Protein AF-A0A9Q3JAH2-F1 (afdb_monomer_lite)

Sequence (118 aa):
WDEEEEPEEIETVLKVVPPAYHQYLDVFSKVKAEKIPPHCACDHHIKLEGLLPPVGVIYSLSNQDSETLTNRYPVPPMNQLLAVFNDATIFSKIDLCGAYNLLIIKARDEHLTSFRTK

Organism: NCBI:txid1389203

Radius of gyration: 20.69 Å; chains: 1; bounding box: 50×33×53 Å

Secondary structure (DSSP, 8-state):
---PPPHHHHHHHHHHS-GGGGGGGGGG-HHHHTSPPPP-TT-B--PBPSSPPP-----SS---PPPB------PPPHHHHHHHTTT-S-------TTGGGGSPBPTTTGGGG-----

Foldseek 3Di:
DPPDDDVVVLVVLVVVDDPVCPVPSVQVDPVNLPDADDDDPQADEWAFDDDDDPPDDPDPDDDDDGDTPDDCDDPDDPVVVVVVCVPPPDDDDDDRPPVVSNRHHPPVCVVVVDDDDD

Structure (mmCIF, N/CA/C/O backbone):
data_AF-A0A9Q3JAH2-F1
#
_entry.id   AF-A0A9Q3JAH2-F1
#
loop_
_atom_site.group_PDB
_atom_site.id
_atom_site.type_symbol
_atom_site.label_atom_id
_atom_site.label_alt_id
_atom_site.label_comp_id
_atom_site.label_asym_id
_atom_site.label_entity_id
_atom_site.label_seq_id
_atom_site.pdbx_PDB_ins_code
_atom_site.Cartn_x
_atom_site.Cartn_y
_atom_site.Cartn_z
_atom_site.occupancy
_atom_site.B_iso_or_equiv
_atom_site.auth_seq_id
_atom_site.auth_comp_id
_atom_site.auth_asym_id
_atom_site.auth_atom_id
_atom_site.pdbx_PDB_model_num
ATOM 1 N N . TRP A 1 1 ? 23.310 -11.383 5.950 1.00 39.47 1 TRP A N 1
ATOM 2 C CA . TRP A 1 1 ? 23.177 -10.394 7.023 1.00 39.47 1 TRP A CA 1
ATOM 3 C C . TRP A 1 1 ? 21.691 -10.252 7.226 1.00 39.47 1 TRP A C 1
ATOM 5 O O . TRP A 1 1 ? 21.040 -9.623 6.403 1.00 39.47 1 TRP A O 1
ATOM 15 N N . ASP A 1 2 ? 21.149 -11.001 8.180 1.00 49.31 2 ASP A N 1
ATOM 16 C CA . ASP A 1 2 ? 19.761 -10.828 8.586 1.00 49.31 2 ASP A CA 1
ATOM 17 C C . ASP A 1 2 ? 19.693 -9.463 9.267 1.00 49.31 2 ASP A C 1
ATOM 19 O O . ASP A 1 2 ? 20.374 -9.230 10.262 1.00 49.31 2 ASP A O 1
ATOM 23 N N . GLU A 1 3 ? 18.992 -8.516 8.650 1.00 61.72 3 GLU A N 1
ATOM 24 C CA . GLU A 1 3 ? 18.674 -7.239 9.286 1.00 61.72 3 GLU A CA 1
ATOM 25 C C . GLU A 1 3 ? 17.691 -7.543 10.419 1.00 61.72 3 GLU A C 1
ATOM 27 O O . GLU A 1 3 ? 16.480 -7.628 10.198 1.00 61.72 3 GLU A O 1
ATOM 32 N N . GLU A 1 4 ? 18.236 -7.832 11.598 1.00 68.25 4 GLU A N 1
ATOM 33 C CA . GLU A 1 4 ? 17.474 -7.950 12.834 1.00 68.25 4 GLU A CA 1
ATOM 34 C C . GLU A 1 4 ? 16.917 -6.569 13.193 1.00 68.25 4 GLU A C 1
ATOM 36 O O . GLU A 1 4 ? 17.616 -5.559 13.120 1.00 68.25 4 GLU A O 1
ATOM 41 N N . GLU A 1 5 ? 15.629 -6.523 13.524 1.00 66.56 5 GLU A N 1
ATOM 42 C CA . GLU A 1 5 ? 14.991 -5.303 14.012 1.00 66.56 5 GLU A CA 1
ATOM 43 C C . GLU A 1 5 ? 15.608 -4.913 15.354 1.00 66.56 5 GLU A C 1
ATOM 45 O O . GLU A 1 5 ? 15.723 -5.743 16.260 1.00 66.56 5 GLU A O 1
ATOM 50 N N . GLU A 1 6 ? 15.984 -3.641 15.485 1.00 75.50 6 GLU A N 1
ATOM 51 C CA . GLU A 1 6 ? 16.507 -3.111 16.738 1.00 75.50 6 GLU A CA 1
ATOM 52 C C . GLU A 1 6 ? 15.455 -3.307 17.849 1.00 75.50 6 GLU A C 1
ATOM 54 O O . GLU A 1 6 ? 14.276 -2.984 17.656 1.00 75.50 6 GLU A O 1
ATOM 59 N N . PRO A 1 7 ? 15.837 -3.818 19.032 1.00 68.75 7 PRO A N 1
ATOM 60 C CA . PRO A 1 7 ? 14.888 -4.169 20.089 1.00 68.75 7 PRO A CA 1
ATOM 61 C C . PRO A 1 7 ? 14.058 -2.971 20.579 1.00 68.75 7 PRO A C 1
ATOM 63 O O . PRO A 1 7 ? 12.912 -3.145 20.998 1.00 68.75 7 PRO A O 1
ATOM 66 N N . GLU A 1 8 ? 14.599 -1.754 20.471 1.00 72.00 8 GLU A N 1
ATOM 67 C CA . GLU A 1 8 ? 13.884 -0.509 20.769 1.00 72.00 8 GLU A CA 1
ATOM 68 C C . GLU A 1 8 ? 12.708 -0.272 19.803 1.00 72.00 8 GLU A C 1
ATOM 70 O O . GLU A 1 8 ? 11.645 0.190 20.216 1.00 72.00 8 GLU A O 1
ATOM 75 N N . GLU A 1 9 ? 12.848 -0.638 18.526 1.00 76.94 9 GLU A N 1
ATOM 76 C CA . GLU A 1 9 ? 11.794 -0.473 17.521 1.00 76.94 9 GLU A CA 1
ATOM 77 C C . GLU A 1 9 ? 10.646 -1.462 17.775 1.00 76.94 9 GLU A C 1
ATOM 79 O O . GLU A 1 9 ? 9.479 -1.066 17.794 1.00 76.94 9 GLU A O 1
ATOM 84 N N . ILE A 1 10 ? 10.958 -2.716 18.118 1.00 77.69 10 ILE A N 1
ATOM 85 C CA . ILE A 1 10 ? 9.960 -3.746 18.458 1.00 77.69 10 ILE A CA 1
ATOM 86 C C . ILE A 1 10 ? 9.118 -3.321 19.672 1.00 77.69 10 ILE A C 1
ATOM 88 O O . ILE A 1 10 ? 7.892 -3.473 19.669 1.00 77.69 10 ILE A O 1
ATOM 92 N N . GLU A 1 11 ? 9.748 -2.746 20.701 1.00 81.56 11 GLU A N 1
ATOM 93 C CA . GLU A 1 11 ? 9.042 -2.245 21.884 1.00 81.56 11 GLU A CA 1
ATOM 94 C C . GLU A 1 11 ? 8.103 -1.079 21.536 1.00 81.56 11 GLU A C 1
ATOM 96 O O . GLU A 1 11 ? 6.958 -1.032 22.006 1.00 81.56 11 GLU A O 1
ATOM 101 N N . THR A 1 12 ? 8.536 -0.162 20.661 1.00 85.06 12 THR A N 1
ATOM 102 C CA . THR A 1 12 ? 7.667 0.929 20.198 1.00 85.06 12 THR A CA 1
ATOM 103 C C . THR A 1 12 ? 6.457 0.406 19.425 1.00 85.06 12 THR A C 1
ATOM 105 O O . THR A 1 12 ? 5.334 0.849 19.683 1.00 85.06 12 THR A O 1
ATOM 108 N N . VAL A 1 13 ? 6.647 -0.579 18.540 1.00 84.88 13 VAL A N 1
ATOM 109 C CA . VAL A 1 13 ? 5.567 -1.173 17.740 1.00 84.88 13 VAL A CA 1
ATOM 110 C C . VAL A 1 13 ? 4.569 -1.908 18.637 1.00 84.88 13 VAL A C 1
ATOM 112 O O . VAL A 1 13 ? 3.366 -1.681 18.513 1.00 84.88 13 VAL A O 1
ATOM 115 N N . LEU A 1 14 ? 5.033 -2.708 19.603 1.00 86.62 14 LEU A N 1
ATOM 116 C CA . LEU A 1 14 ? 4.168 -3.424 20.555 1.00 86.62 14 LEU A CA 1
ATOM 117 C C . LEU A 1 14 ? 3.280 -2.493 21.388 1.00 86.62 14 LEU A C 1
ATOM 119 O O . LEU A 1 14 ? 2.153 -2.855 21.735 1.00 86.62 14 LEU A O 1
ATOM 123 N N . LYS A 1 15 ? 3.780 -1.296 21.708 1.00 89.25 15 LYS A N 1
ATOM 124 C CA . LYS A 1 15 ? 3.045 -0.286 22.474 1.00 89.25 15 LYS A CA 1
ATOM 125 C C . LYS A 1 15 ? 1.990 0.443 21.638 1.00 89.25 15 LYS A C 1
ATOM 127 O O . LYS A 1 15 ? 0.952 0.824 22.176 1.00 89.25 15 LYS A O 1
ATOM 132 N N . VAL A 1 16 ? 2.262 0.671 20.351 1.00 89.31 16 VAL A N 1
ATOM 133 C CA . VAL A 1 16 ? 1.358 1.388 19.434 1.00 89.31 16 VAL A CA 1
ATOM 134 C C . VAL A 1 16 ? 0.281 0.460 18.871 1.00 89.31 16 VAL A C 1
ATOM 136 O O . VAL A 1 16 ? -0.873 0.867 18.732 1.00 89.31 16 VAL A O 1
ATOM 139 N N . VAL A 1 17 ? 0.645 -0.782 18.551 1.00 89.12 17 VAL A N 1
ATOM 140 C CA . VAL A 1 17 ? -0.245 -1.752 17.910 1.00 89.12 17 VAL A CA 1
ATOM 141 C C . VAL A 1 17 ? -1.157 -2.404 18.958 1.00 89.12 17 VAL A C 1
ATOM 143 O O . VAL A 1 17 ? -0.664 -2.985 19.927 1.00 89.12 17 VAL A O 1
ATOM 146 N N . PRO A 1 18 ? -2.494 -2.360 18.783 1.00 91.19 18 PRO A N 1
ATOM 147 C CA . PRO A 1 18 ? -3.419 -3.016 19.702 1.00 91.19 18 PRO A CA 1
ATOM 148 C C . PRO A 1 18 ? -3.167 -4.531 19.826 1.00 91.19 18 PRO A C 1
ATOM 150 O O . PRO A 1 18 ? -2.850 -5.165 18.817 1.00 91.19 18 PRO A O 1
ATOM 153 N N . PRO A 1 19 ? -3.420 -5.151 21.001 1.00 90.50 19 PRO A N 1
ATOM 154 C CA . PRO A 1 19 ? -3.139 -6.574 21.237 1.00 90.50 19 PRO A CA 1
ATOM 155 C C . PRO A 1 19 ? -3.778 -7.536 20.230 1.00 90.50 19 PRO A C 1
ATOM 157 O O . PRO A 1 19 ? -3.207 -8.571 19.902 1.00 90.50 19 PRO A O 1
ATOM 160 N N . ALA A 1 20 ? -4.944 -7.178 19.684 1.00 90.25 20 ALA A N 1
ATOM 161 C CA . ALA A 1 20 ? -5.630 -7.968 18.661 1.00 90.25 20 ALA A CA 1
ATOM 162 C C . ALA A 1 20 ? -4.821 -8.130 17.356 1.00 90.25 20 ALA A C 1
ATOM 164 O O . ALA A 1 20 ? -5.059 -9.073 16.605 1.00 90.25 20 ALA A O 1
ATOM 165 N N . TYR A 1 21 ? -3.862 -7.238 17.088 1.00 88.81 21 TYR A N 1
ATOM 166 C CA . TYR A 1 21 ? -3.019 -7.253 15.891 1.00 88.81 21 TYR A CA 1
ATOM 167 C C . TYR A 1 21 ? -1.588 -7.729 16.168 1.00 88.81 21 TYR A C 1
ATOM 169 O O . TYR A 1 21 ? -0.770 -7.735 15.253 1.00 88.81 21 TYR A O 1
ATOM 177 N N . HIS A 1 22 ? -1.270 -8.177 17.391 1.00 89.56 22 HIS A N 1
ATOM 178 C CA . HIS A 1 22 ? 0.080 -8.648 17.740 1.00 89.56 22 HIS A CA 1
ATOM 179 C C . HIS A 1 22 ? 0.518 -9.895 16.956 1.00 89.56 22 HIS A C 1
ATOM 181 O O . HIS A 1 22 ? 1.708 -10.157 16.827 1.00 89.56 22 HIS A O 1
ATOM 187 N N . GLN A 1 23 ? -0.420 -10.637 16.363 1.00 91.81 23 GLN A N 1
ATOM 188 C CA . GLN A 1 23 ? -0.093 -11.727 15.434 1.00 91.81 23 GLN A CA 1
ATOM 189 C C . GLN A 1 23 ? 0.496 -11.246 14.094 1.00 91.81 23 GLN A C 1
ATOM 191 O O . GLN A 1 23 ? 1.076 -12.050 13.376 1.00 91.81 23 GLN A O 1
ATOM 196 N N . TYR A 1 24 ? 0.343 -9.958 13.764 1.00 88.62 24 TYR A N 1
ATOM 197 C CA . TYR A 1 24 ? 0.788 -9.338 12.512 1.00 88.62 24 TYR A CA 1
ATOM 198 C C . TYR A 1 24 ? 1.893 -8.300 12.741 1.00 88.62 24 TYR A C 1
ATOM 200 O O . TYR A 1 24 ? 2.021 -7.357 11.971 1.00 88.62 24 TYR A O 1
ATOM 208 N N . LEU A 1 25 ? 2.673 -8.393 13.823 1.00 86.94 25 LEU A N 1
ATOM 209 C CA . LEU A 1 25 ? 3.727 -7.400 14.102 1.00 86.94 25 LEU A CA 1
ATOM 210 C C . LEU A 1 25 ? 4.747 -7.289 12.965 1.00 86.94 25 LEU A C 1
ATOM 212 O O . LEU A 1 25 ? 5.305 -6.221 12.735 1.00 86.94 25 LEU A O 1
ATOM 216 N N . ASP A 1 26 ? 4.932 -8.372 12.214 1.00 86.50 26 ASP A N 1
ATOM 217 C CA . ASP A 1 26 ? 5.775 -8.412 11.031 1.00 86.50 26 ASP A CA 1
ATOM 218 C C . ASP A 1 26 ? 5.349 -7.418 9.942 1.00 86.50 26 ASP A C 1
ATOM 220 O O . ASP A 1 26 ? 6.224 -6.887 9.263 1.00 86.50 26 ASP A O 1
ATOM 224 N N . VAL A 1 27 ? 4.052 -7.116 9.798 1.00 86.25 27 VAL A N 1
ATOM 225 C CA . VAL A 1 27 ? 3.565 -6.157 8.787 1.00 86.25 27 VAL A CA 1
ATOM 226 C C . VAL A 1 27 ? 3.796 -4.699 9.187 1.00 86.25 27 VAL A C 1
ATOM 228 O O . VAL A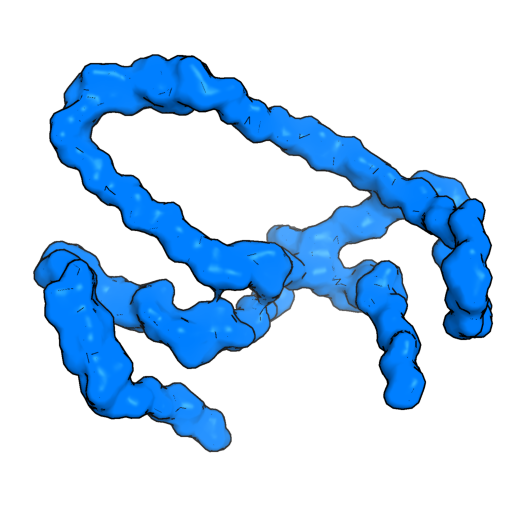 1 27 ? 3.745 -3.817 8.334 1.00 86.25 27 VAL A O 1
ATOM 231 N N . PHE A 1 28 ? 4.050 -4.435 10.472 1.00 85.38 28 PHE A N 1
ATOM 232 C CA . PHE A 1 28 ? 4.344 -3.097 10.998 1.00 85.38 28 PHE A CA 1
ATOM 233 C C . PHE A 1 28 ? 5.847 -2.810 11.097 1.00 85.38 28 PHE A C 1
ATOM 235 O O . PHE A 1 28 ? 6.238 -1.701 11.455 1.00 85.38 28 PHE A O 1
ATOM 242 N N . SER A 1 29 ? 6.685 -3.791 10.761 1.00 84.19 29 SER A N 1
ATOM 243 C CA . SER A 1 29 ? 8.133 -3.636 10.706 1.00 84.19 29 SER A CA 1
ATOM 244 C C . SER A 1 29 ? 8.548 -2.717 9.565 1.00 84.19 29 SER A C 1
ATOM 246 O O . SER A 1 29 ? 8.263 -2.977 8.392 1.00 84.19 29 SER A O 1
ATOM 248 N N . LYS A 1 30 ? 9.294 -1.667 9.904 1.00 82.19 30 LYS A N 1
ATOM 249 C CA . LYS A 1 30 ? 9.855 -0.744 8.921 1.00 82.19 30 LYS A CA 1
ATOM 250 C C . LYS A 1 30 ? 10.884 -1.431 8.023 1.00 82.19 30 LYS A C 1
ATOM 252 O O . LYS A 1 30 ? 10.820 -1.297 6.804 1.00 82.19 30 LYS A O 1
ATOM 257 N N . VAL A 1 31 ? 11.777 -2.221 8.621 1.00 83.25 31 VAL A N 1
ATOM 258 C CA . VAL A 1 31 ? 12.831 -2.961 7.910 1.00 83.25 31 VAL A CA 1
ATOM 259 C C . VAL A 1 31 ? 12.227 -3.923 6.887 1.00 83.25 31 VAL A C 1
ATOM 261 O O . VAL A 1 31 ? 12.705 -4.022 5.760 1.00 83.25 31 VAL A O 1
ATOM 264 N N . LYS A 1 32 ? 11.148 -4.631 7.245 1.00 81.94 32 LYS A N 1
ATOM 265 C CA . LYS A 1 32 ? 10.467 -5.529 6.302 1.00 81.94 32 LYS A CA 1
ATOM 266 C C . LYS A 1 32 ? 9.699 -4.767 5.226 1.00 81.94 32 LYS A C 1
ATOM 268 O O . LYS A 1 32 ? 9.673 -5.231 4.092 1.00 81.94 32 LYS A O 1
ATOM 273 N N . ALA A 1 33 ? 9.115 -3.613 5.550 1.00 82.12 33 ALA A N 1
ATOM 274 C CA . ALA A 1 33 ? 8.389 -2.785 4.587 1.00 82.12 33 ALA A CA 1
ATOM 275 C C . ALA A 1 33 ? 9.296 -2.150 3.517 1.00 82.12 33 ALA A C 1
ATOM 277 O O . ALA A 1 33 ? 8.851 -1.928 2.393 1.00 82.12 33 ALA A O 1
ATOM 278 N N . GLU A 1 34 ? 10.563 -1.873 3.838 1.00 83.31 34 GLU A N 1
ATOM 279 C CA . GLU A 1 34 ? 11.541 -1.334 2.879 1.00 83.31 34 GLU A CA 1
ATOM 280 C C . GLU A 1 34 ? 12.060 -2.391 1.886 1.00 83.31 34 GLU A C 1
ATOM 282 O O . GLU A 1 34 ? 12.630 -2.045 0.847 1.00 83.31 34 GLU A O 1
ATOM 287 N N . LYS A 1 35 ? 11.837 -3.682 2.158 1.00 84.25 35 LYS A N 1
ATOM 288 C CA . LYS A 1 35 ? 12.271 -4.771 1.277 1.00 84.25 35 LYS A CA 1
ATOM 289 C C . LYS A 1 35 ? 11.358 -4.877 0.064 1.00 84.25 35 LYS A C 1
ATOM 291 O O . LYS A 1 35 ? 10.140 -4.981 0.180 1.00 84.25 35 LYS A O 1
ATOM 296 N N . ILE A 1 36 ? 11.979 -4.911 -1.111 1.00 82.75 36 ILE A N 1
ATOM 297 C CA . ILE A 1 36 ? 11.285 -5.067 -2.388 1.00 82.75 36 ILE A CA 1
ATOM 298 C C . ILE A 1 36 ? 10.635 -6.464 -2.438 1.00 82.75 36 ILE A C 1
ATOM 300 O O . ILE A 1 36 ? 11.341 -7.464 -2.268 1.00 82.75 36 ILE A O 1
ATOM 304 N N . PRO A 1 37 ? 9.311 -6.561 -2.667 1.00 84.88 37 PRO A N 1
ATOM 305 C CA . PRO A 1 37 ? 8.637 -7.845 -2.832 1.00 84.88 37 PRO A CA 1
ATOM 306 C C . PRO A 1 37 ? 9.203 -8.670 -4.001 1.00 84.88 37 PRO A C 1
ATOM 308 O O . PRO A 1 37 ? 9.673 -8.107 -4.990 1.00 84.88 37 PRO A O 1
ATOM 311 N N . PRO A 1 38 ? 9.129 -10.011 -3.950 1.00 87.75 38 PRO A N 1
ATOM 312 C CA . PRO A 1 38 ? 9.459 -10.835 -5.107 1.00 87.75 38 PRO A CA 1
ATOM 313 C C . PRO A 1 38 ? 8.465 -10.598 -6.256 1.00 87.75 38 PRO A C 1
ATOM 315 O O . PRO A 1 38 ? 7.288 -10.323 -6.018 1.00 87.75 38 PRO A O 1
ATOM 318 N N . HIS A 1 39 ? 8.925 -10.781 -7.499 1.00 86.69 39 HIS A N 1
ATOM 319 C CA . HIS A 1 39 ? 8.065 -10.743 -8.688 1.00 86.69 39 HIS A CA 1
ATOM 320 C C . HIS A 1 39 ? 6.853 -11.675 -8.545 1.00 86.69 39 HIS A C 1
ATOM 322 O O . HIS A 1 39 ? 6.986 -12.845 -8.169 1.00 86.69 39 HIS A O 1
ATOM 328 N N . CYS A 1 40 ? 5.671 -11.171 -8.894 1.00 81.75 40 CYS A N 1
ATOM 329 C CA . CYS A 1 40 ? 4.407 -11.895 -8.863 1.00 81.75 40 CYS A CA 1
ATOM 330 C C . CYS A 1 40 ? 3.724 -11.918 -10.239 1.00 81.75 40 CYS A C 1
ATOM 332 O O . CYS A 1 40 ? 4.050 -11.180 -11.165 1.00 81.75 40 CYS A O 1
ATOM 334 N N . ALA A 1 41 ? 2.671 -12.732 -10.377 1.00 82.44 41 ALA A N 1
ATOM 335 C CA . ALA A 1 41 ? 1.808 -12.699 -11.567 1.00 82.44 41 ALA A CA 1
ATOM 336 C C . ALA A 1 41 ? 1.155 -11.315 -11.805 1.00 82.44 41 ALA A C 1
ATOM 338 O O . ALA A 1 41 ? 0.710 -11.010 -12.914 1.00 82.44 41 ALA A O 1
ATOM 339 N N . CYS A 1 42 ? 1.105 -10.497 -10.752 1.00 81.19 42 CYS A N 1
ATOM 340 C CA . CYS A 1 42 ? 0.520 -9.168 -10.670 1.00 81.19 42 CYS A CA 1
ATOM 341 C C . CYS A 1 42 ? 1.485 -8.005 -10.961 1.00 81.19 42 CYS A C 1
ATOM 343 O O . CYS A 1 42 ? 1.090 -6.855 -10.781 1.00 81.19 42 CYS A O 1
ATOM 345 N N . ASP A 1 43 ? 2.706 -8.276 -11.425 1.00 87.12 43 ASP A N 1
ATOM 346 C CA . ASP A 1 43 ? 3.683 -7.230 -11.729 1.00 87.12 43 ASP A CA 1
ATOM 347 C C . ASP A 1 43 ? 3.134 -6.170 -12.701 1.00 87.12 43 ASP A C 1
ATOM 349 O O . ASP A 1 43 ? 2.426 -6.463 -13.678 1.00 87.12 43 ASP A O 1
ATOM 353 N N . HIS A 1 44 ? 3.502 -4.921 -12.443 1.00 85.81 44 HIS A N 1
ATOM 354 C CA . HIS A 1 44 ? 3.082 -3.761 -13.201 1.00 85.81 44 HIS A CA 1
ATOM 355 C C . HIS A 1 44 ? 3.674 -3.785 -14.616 1.00 85.81 44 HIS A C 1
ATOM 357 O O . HIS A 1 44 ? 4.881 -3.930 -14.807 1.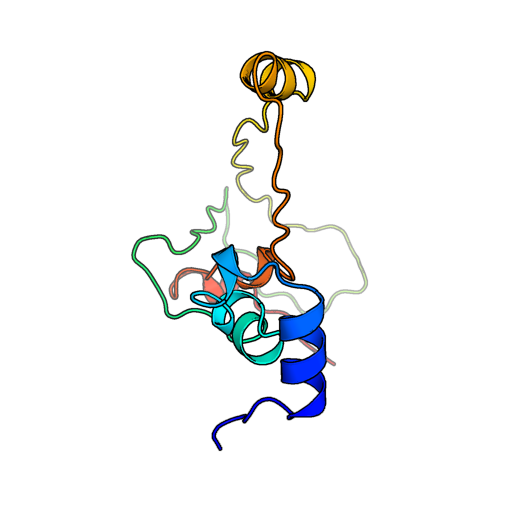00 85.81 44 HIS A O 1
ATOM 363 N N . HIS A 1 45 ? 2.803 -3.643 -15.616 1.00 87.62 45 HIS A N 1
ATOM 364 C CA . HIS A 1 45 ? 3.175 -3.574 -17.027 1.00 87.62 45 HIS A CA 1
ATOM 365 C C . HIS A 1 45 ? 3.046 -2.133 -17.519 1.00 87.62 45 HIS A C 1
ATOM 367 O O . HIS A 1 45 ? 1.951 -1.563 -17.467 1.00 87.62 45 HIS A O 1
ATOM 373 N N . ILE A 1 46 ? 4.136 -1.569 -18.034 1.00 84.31 46 ILE A N 1
ATOM 374 C CA . ILE A 1 46 ? 4.157 -0.206 -18.565 1.00 84.31 46 ILE A CA 1
ATOM 375 C C . ILE A 1 46 ? 3.816 -0.280 -20.051 1.00 84.31 46 ILE A C 1
ATOM 377 O O . ILE A 1 46 ? 4.627 -0.677 -20.886 1.00 84.31 46 ILE A O 1
ATOM 381 N N . LYS A 1 47 ? 2.582 0.098 -20.391 1.00 82.12 47 LYS A N 1
ATOM 382 C CA . LYS A 1 47 ? 2.144 0.187 -21.786 1.00 82.12 47 LYS A CA 1
ATOM 383 C C . LYS A 1 47 ? 2.540 1.545 -22.367 1.00 82.12 47 LYS A C 1
ATOM 385 O O . LYS A 1 47 ? 2.144 2.585 -21.845 1.00 82.12 47 LYS A O 1
ATOM 390 N N . LEU A 1 48 ? 3.281 1.522 -23.466 1.00 78.12 48 LEU A N 1
ATOM 391 C CA . LEU A 1 48 ? 3.697 2.716 -24.204 1.00 78.12 48 LEU A CA 1
ATOM 392 C C . LEU A 1 48 ? 2.771 2.942 -25.411 1.00 78.12 48 LEU A C 1
ATOM 394 O O . LEU A 1 48 ? 2.412 1.968 -26.076 1.00 78.12 48 LEU A O 1
ATOM 398 N N . GLU A 1 49 ? 2.413 4.196 -25.717 1.00 67.69 49 GLU A N 1
ATOM 399 C CA . GLU A 1 49 ? 1.853 4.554 -27.033 1.00 67.69 49 GLU A CA 1
ATOM 400 C C . GLU A 1 49 ? 2.983 5.027 -27.954 1.00 67.69 49 GLU A C 1
ATOM 402 O O . GLU A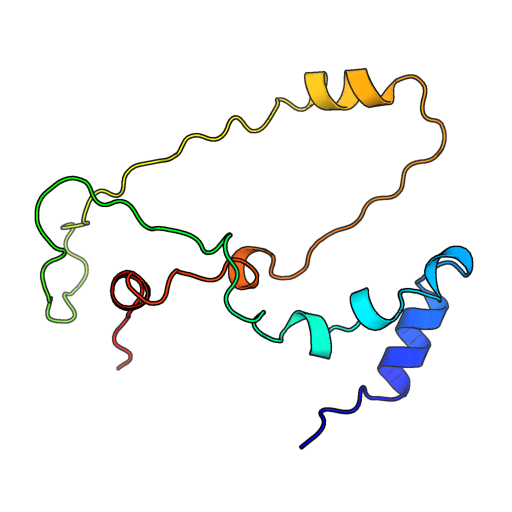 1 49 ? 3.716 5.953 -27.624 1.00 67.69 49 GLU A O 1
ATOM 407 N N . GLY A 1 50 ? 3.127 4.416 -29.134 1.00 66.62 50 GLY A N 1
ATOM 408 C CA . GLY A 1 50 ? 4.039 4.906 -30.176 1.00 66.62 50 GLY A CA 1
ATOM 409 C C . GLY A 1 50 ? 5.463 4.327 -30.165 1.00 66.62 50 GLY A C 1
ATOM 410 O O . GLY A 1 50 ? 5.665 3.138 -29.915 1.00 66.62 50 GLY A O 1
ATOM 411 N N . LEU A 1 51 ? 6.438 5.153 -30.578 1.00 59.84 51 LEU A N 1
ATOM 412 C CA . LEU A 1 51 ? 7.848 4.776 -30.772 1.00 59.84 51 LEU A CA 1
ATOM 413 C C . LEU A 1 51 ? 8.552 4.508 -29.432 1.00 59.84 51 LEU A C 1
ATOM 415 O O . LEU A 1 51 ? 8.268 5.160 -28.432 1.00 59.84 51 LEU A O 1
ATOM 419 N N . LEU A 1 52 ? 9.506 3.569 -29.443 1.00 60.44 52 LEU A N 1
ATOM 420 C CA . LEU A 1 52 ? 10.367 3.256 -28.297 1.00 60.44 52 LEU A CA 1
ATOM 421 C C . LEU A 1 52 ? 10.988 4.540 -27.719 1.00 60.44 52 LEU A C 1
ATOM 423 O O . LEU A 1 52 ? 11.409 5.396 -28.507 1.00 60.44 52 LEU A O 1
ATOM 427 N N . PRO A 1 53 ? 11.080 4.675 -26.382 1.00 60.88 53 PRO A N 1
ATOM 428 C CA . PRO A 1 53 ? 11.668 5.856 -25.773 1.00 60.88 53 PRO A CA 1
ATOM 429 C C . PRO A 1 53 ? 13.087 6.049 -26.327 1.00 60.88 53 PRO A C 1
ATOM 431 O O . PRO A 1 53 ? 13.867 5.088 -26.367 1.00 60.88 53 PRO A O 1
ATOM 434 N N . PRO A 1 54 ? 13.428 7.253 -26.816 1.00 60.44 54 PRO A N 1
ATOM 435 C CA . PRO A 1 54 ? 14.745 7.503 -27.373 1.00 60.44 54 PRO A CA 1
ATOM 436 C C . PRO A 1 54 ? 15.798 7.289 -26.283 1.00 60.44 54 PRO A C 1
ATOM 438 O O . PRO A 1 54 ? 15.688 7.826 -25.182 1.00 60.44 54 PRO A O 1
ATOM 441 N N . VAL A 1 55 ? 16.843 6.515 -26.589 1.00 57.53 55 VAL A N 1
ATOM 442 C CA . VAL A 1 55 ? 18.003 6.350 -25.700 1.00 57.53 55 VAL A CA 1
ATOM 443 C C . VAL A 1 55 ? 18.778 7.673 -25.696 1.00 57.53 55 VAL A C 1
ATOM 445 O O . VAL A 1 55 ? 19.674 7.895 -26.508 1.00 57.53 55 VAL A O 1
ATOM 448 N N . GLY A 1 56 ? 18.356 8.603 -24.841 1.00 54.28 56 GLY A N 1
ATOM 449 C CA . GLY A 1 56 ? 18.845 9.978 -24.810 1.00 54.28 56 GLY A CA 1
ATOM 450 C C . GLY A 1 56 ? 20.168 10.154 -24.058 1.00 54.28 56 GLY A C 1
ATOM 451 O O . GLY A 1 56 ? 20.451 9.498 -23.050 1.00 54.28 56 GLY A O 1
ATOM 452 N N . VAL A 1 57 ? 20.987 11.102 -24.520 1.00 61.19 57 VAL A N 1
ATOM 453 C CA . VAL A 1 57 ? 21.978 11.770 -23.656 1.00 61.19 57 VAL A CA 1
ATOM 454 C C . VAL A 1 57 ? 21.238 12.536 -22.548 1.00 61.19 57 VAL A C 1
ATOM 456 O O . VAL A 1 57 ? 20.084 12.902 -22.727 1.00 61.19 57 VAL A O 1
ATOM 459 N N . ILE A 1 58 ? 21.867 12.761 -21.387 1.00 61.53 58 ILE A N 1
ATOM 460 C CA . ILE A 1 58 ? 21.267 13.556 -20.298 1.00 61.53 58 ILE A CA 1
ATOM 461 C C . ILE A 1 58 ? 21.100 14.999 -20.811 1.00 61.53 58 ILE A C 1
ATOM 463 O O . ILE A 1 58 ? 22.048 15.783 -20.770 1.00 61.53 58 ILE A O 1
ATOM 467 N N . TYR A 1 59 ? 19.938 15.336 -21.373 1.00 53.47 59 TYR A N 1
ATOM 468 C CA . TYR A 1 59 ? 19.670 16.663 -21.924 1.00 53.47 59 TYR A CA 1
ATOM 469 C C . TYR A 1 59 ? 19.458 17.684 -20.796 1.00 53.47 59 TYR A C 1
ATOM 471 O O . TYR A 1 59 ? 18.881 17.377 -19.753 1.00 53.47 59 TYR A O 1
ATOM 479 N N . SER A 1 60 ? 19.895 18.929 -21.015 1.00 54.62 60 SER A N 1
ATOM 480 C CA . SER A 1 60 ? 19.451 20.072 -20.210 1.00 54.62 60 SER A CA 1
ATOM 481 C C . SER A 1 60 ? 17.981 20.344 -20.543 1.00 54.62 60 SER A C 1
ATOM 483 O O . SER A 1 60 ? 17.725 20.963 -21.568 1.00 54.62 60 SER A O 1
ATOM 485 N N . LEU A 1 61 ? 17.064 19.830 -19.712 1.00 49.12 61 LEU A N 1
ATOM 486 C CA . LEU A 1 61 ? 15.596 19.990 -19.731 1.00 49.12 61 LEU A CA 1
ATOM 487 C C . LEU A 1 61 ? 15.027 20.651 -21.006 1.00 49.12 61 LEU A C 1
ATOM 489 O O . LEU A 1 61 ? 14.717 21.842 -21.016 1.00 49.12 61 LEU A O 1
ATOM 493 N N . SER A 1 62 ? 14.873 19.876 -22.080 1.00 51.59 62 SER A N 1
ATOM 494 C CA . SE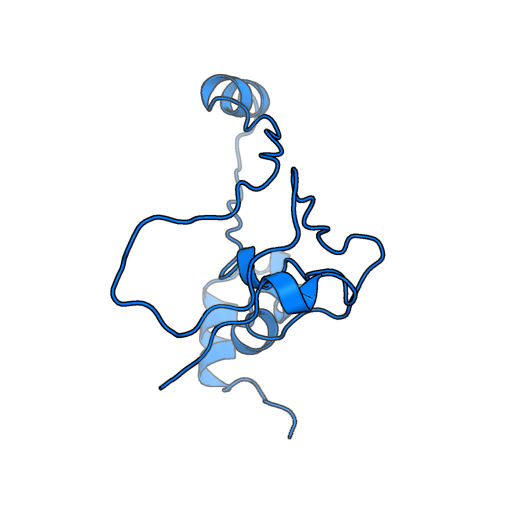R A 1 62 ? 13.974 20.221 -23.184 1.00 51.59 62 SER A CA 1
ATOM 495 C C . SER A 1 62 ? 12.955 19.096 -23.378 1.00 51.59 62 SER A C 1
ATOM 497 O O . SER A 1 62 ? 13.285 17.915 -23.288 1.00 51.59 62 SER A O 1
ATOM 499 N N . ASN A 1 63 ? 11.695 19.498 -23.561 1.00 48.69 63 ASN A N 1
ATOM 500 C CA . ASN A 1 63 ? 10.486 18.688 -23.382 1.00 48.69 63 ASN A CA 1
ATOM 501 C C . ASN A 1 63 ? 10.256 17.688 -24.535 1.00 48.69 63 ASN A C 1
ATOM 503 O O . ASN A 1 63 ? 9.476 17.967 -25.447 1.00 48.69 63 ASN A O 1
ATOM 507 N N . GLN A 1 64 ? 10.921 16.535 -24.526 1.00 52.31 64 GLN A N 1
ATOM 508 C CA . GLN A 1 64 ? 10.507 15.383 -25.336 1.00 52.31 64 GLN A CA 1
ATOM 509 C C . GLN A 1 64 ? 10.241 14.190 -24.423 1.00 52.31 64 GLN A C 1
ATOM 511 O O . GLN A 1 64 ? 11.080 13.307 -24.262 1.00 52.31 64 GLN A O 1
ATOM 516 N N . ASP A 1 65 ? 9.055 14.198 -23.823 1.00 55.88 65 ASP A N 1
ATOM 517 C CA . ASP A 1 65 ? 8.566 13.114 -22.983 1.00 55.88 65 ASP A CA 1
ATOM 518 C C . ASP A 1 65 ? 7.881 12.055 -23.859 1.00 55.88 65 ASP A C 1
ATOM 520 O O . ASP A 1 65 ? 7.100 12.377 -24.756 1.00 55.88 65 ASP A O 1
ATOM 524 N N . SER A 1 66 ? 8.173 10.777 -23.618 1.00 57.41 66 SER A N 1
ATOM 525 C CA . SER A 1 66 ? 7.392 9.676 -24.187 1.00 57.41 66 SER A CA 1
ATOM 526 C C . SER A 1 66 ? 6.033 9.608 -23.489 1.00 57.41 66 SER A C 1
ATOM 528 O O . SER A 1 66 ? 5.979 9.4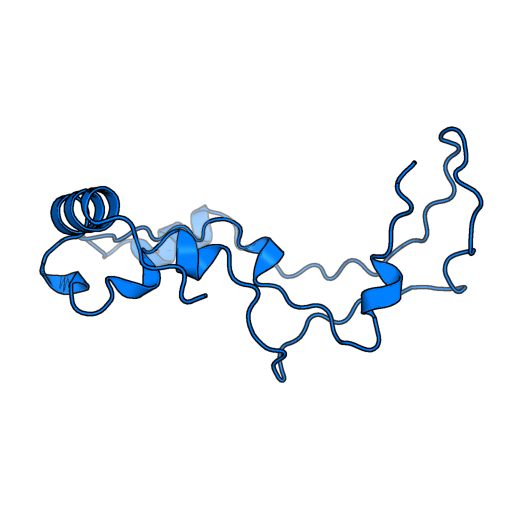49 -22.267 1.00 57.41 66 SER A O 1
ATOM 530 N N . GLU A 1 67 ? 4.941 9.697 -24.246 1.00 60.47 67 GLU A N 1
ATOM 531 C CA . GLU A 1 67 ? 3.586 9.612 -23.698 1.00 60.47 67 GLU A CA 1
ATOM 532 C C . GLU A 1 67 ? 3.262 8.160 -23.295 1.00 60.47 67 GLU A C 1
ATOM 534 O O . GLU A 1 67 ? 3.292 7.228 -24.102 1.00 60.47 67 GLU A O 1
ATOM 539 N N . THR A 1 68 ? 2.992 7.942 -22.006 1.00 62.31 68 THR A N 1
ATOM 540 C CA . THR A 1 68 ? 2.566 6.638 -21.476 1.00 62.31 68 THR A CA 1
ATOM 541 C C . THR A 1 68 ? 1.043 6.520 -21.517 1.00 62.31 68 THR A C 1
ATOM 543 O O . THR A 1 68 ? 0.329 7.496 -21.271 1.00 62.31 68 THR A O 1
ATOM 546 N N . LEU A 1 69 ? 0.524 5.310 -21.775 1.00 71.69 69 LEU A N 1
ATOM 547 C CA . LEU A 1 69 ? -0.918 5.056 -21.690 1.00 71.69 69 LEU A CA 1
ATOM 548 C C . LEU A 1 69 ? -1.403 5.272 -20.261 1.00 71.69 69 LEU A C 1
ATOM 550 O O . LEU A 1 69 ? -1.107 4.476 -19.367 1.00 71.69 69 LEU A O 1
ATOM 554 N N . THR A 1 70 ? -2.218 6.302 -20.044 1.00 69.88 70 THR A N 1
ATOM 555 C CA . THR A 1 70 ? -2.790 6.541 -18.719 1.00 69.88 70 THR A CA 1
ATOM 556 C C . THR A 1 70 ? -3.916 5.542 -18.448 1.00 69.88 70 THR A C 1
ATOM 558 O O . THR A 1 70 ? -5.032 5.683 -18.950 1.00 69.88 70 THR A O 1
ATOM 561 N N . ASN A 1 71 ? -3.656 4.532 -17.616 1.00 72.06 71 ASN A N 1
ATOM 562 C CA . ASN A 1 71 ? -4.713 3.670 -17.095 1.00 72.06 71 ASN A CA 1
ATOM 563 C C . ASN A 1 71 ? -5.494 4.422 -16.008 1.00 72.06 71 ASN A C 1
ATOM 565 O O . ASN A 1 71 ? -5.060 4.511 -14.859 1.00 72.06 71 ASN A O 1
ATOM 569 N N . ARG A 1 72 ? -6.651 4.985 -16.371 1.00 73.75 72 ARG A N 1
ATOM 570 C CA . ARG A 1 72 ? -7.552 5.635 -15.413 1.00 73.75 72 ARG A CA 1
ATOM 571 C C . ARG A 1 72 ? -8.364 4.579 -14.671 1.00 73.75 72 ARG A C 1
ATOM 573 O O . ARG A 1 72 ? -9.515 4.320 -15.016 1.00 73.75 72 ARG A O 1
ATOM 580 N N . TYR A 1 73 ? -7.772 3.982 -13.641 1.00 75.94 73 TYR A N 1
ATOM 581 C CA . TYR A 1 73 ? -8.560 3.230 -12.671 1.00 75.94 73 TYR A CA 1
ATOM 582 C C . TYR A 1 73 ? -9.401 4.226 -11.859 1.00 75.94 73 TYR A C 1
ATOM 584 O O . TYR A 1 73 ? -8.843 5.199 -11.342 1.00 75.94 73 TYR A O 1
ATOM 592 N N . PRO A 1 74 ? -10.731 4.055 -11.773 1.00 83.56 74 PRO A N 1
ATOM 593 C CA . PRO A 1 74 ? -11.573 5.030 -11.104 1.00 83.56 74 PRO A CA 1
ATOM 594 C C . PRO A 1 74 ? -11.290 4.991 -9.602 1.00 83.56 74 PRO A C 1
ATOM 596 O O . PRO A 1 74 ? -11.658 4.041 -8.913 1.00 83.56 74 PRO A O 1
ATOM 599 N N . VAL A 1 75 ? -10.640 6.035 -9.089 1.00 85.38 75 VAL A N 1
ATOM 600 C CA . VAL A 1 75 ? -10.606 6.284 -7.649 1.00 85.38 75 VAL A CA 1
ATOM 601 C C . VAL A 1 75 ? -11.998 6.791 -7.267 1.00 85.38 75 VAL A C 1
ATOM 603 O O . VAL A 1 75 ? -12.425 7.823 -7.796 1.00 85.38 75 VAL A O 1
ATOM 606 N N . PRO A 1 76 ? -12.745 6.069 -6.417 1.00 86.62 76 PRO A N 1
ATOM 607 C CA . PRO A 1 76 ? -14.104 6.454 -6.077 1.00 86.62 76 PRO A CA 1
ATOM 608 C C . PRO A 1 76 ? -14.111 7.806 -5.347 1.00 86.62 76 PRO A C 1
ATOM 610 O O . PRO A 1 76 ? -13.221 8.080 -4.536 1.00 86.62 76 PRO A O 1
ATOM 613 N N . PRO A 1 77 ? -15.113 8.661 -5.599 1.00 89.00 77 PRO A N 1
ATOM 614 C CA . PRO A 1 77 ? -15.253 9.915 -4.881 1.00 89.00 77 PRO A CA 1
ATOM 615 C C . PRO A 1 77 ? -15.568 9.654 -3.401 1.00 89.00 77 PRO A C 1
ATOM 617 O O . PRO A 1 77 ? -16.213 8.669 -3.033 1.00 89.00 77 PRO A O 1
ATOM 620 N N . MET A 1 78 ? -15.118 10.560 -2.531 1.00 88.00 78 MET A N 1
ATOM 621 C CA . MET A 1 78 ? -15.161 10.366 -1.077 1.00 88.00 78 MET A CA 1
ATOM 622 C C . MET A 1 78 ? -16.580 10.129 -0.537 1.00 88.00 78 MET A C 1
ATOM 624 O O . MET A 1 78 ? -16.771 9.305 0.350 1.00 88.00 78 MET A O 1
ATOM 628 N N . ASN A 1 79 ? -17.589 10.797 -1.098 1.00 88.75 79 ASN A N 1
ATOM 629 C CA . ASN A 1 79 ? -18.991 10.611 -0.716 1.00 88.75 79 ASN A CA 1
ATOM 630 C C . ASN A 1 79 ? -19.497 9.179 -0.969 1.00 88.75 79 ASN A C 1
ATOM 632 O O . ASN A 1 79 ? -20.266 8.658 -0.166 1.00 88.75 79 ASN A O 1
ATOM 636 N N . GLN A 1 80 ? -19.049 8.534 -2.049 1.00 88.56 80 GLN A N 1
ATOM 637 C CA . GLN A 1 80 ? -19.413 7.155 -2.361 1.00 88.56 80 GLN A CA 1
ATOM 638 C C . GLN A 1 80 ? -18.761 6.179 -1.378 1.00 88.56 80 GLN A C 1
ATOM 640 O O . GLN A 1 80 ? -19.415 5.241 -0.933 1.00 88.56 80 GLN A O 1
ATOM 645 N N . LEU A 1 81 ? -17.502 6.423 -1.002 1.00 86.06 81 LEU A N 1
ATOM 646 C CA . LEU A 1 81 ? -16.820 5.631 0.021 1.00 86.06 81 LEU A CA 1
ATOM 647 C C . LEU A 1 81 ? -17.520 5.758 1.379 1.00 86.06 81 LEU A C 1
ATOM 649 O O . LEU A 1 81 ? -17.829 4.750 2.003 1.00 86.06 81 LEU A O 1
ATOM 653 N N . LEU A 1 82 ? -17.826 6.985 1.813 1.00 87.75 82 LEU A N 1
ATOM 654 C CA . LEU A 1 82 ? -18.478 7.241 3.102 1.00 87.75 82 LEU A CA 1
ATOM 655 C C . LEU A 1 82 ? -19.880 6.627 3.194 1.00 87.75 82 LEU A C 1
ATOM 657 O O . LEU A 1 82 ? -20.262 6.160 4.262 1.00 87.75 82 LEU A O 1
ATOM 661 N N . ALA A 1 83 ? -20.621 6.562 2.083 1.00 87.81 83 ALA A N 1
ATOM 662 C CA . ALA A 1 83 ? -21.932 5.917 2.050 1.00 87.81 83 ALA A CA 1
ATOM 663 C C . ALA A 1 83 ? -21.871 4.421 2.413 1.00 87.81 83 ALA A C 1
ATOM 665 O O . ALA A 1 83 ? -22.788 3.915 3.053 1.00 87.81 83 ALA A O 1
ATOM 666 N N . VAL A 1 84 ? -20.786 3.720 2.060 1.00 85.38 84 VAL A N 1
ATOM 667 C CA . VAL A 1 84 ? -20.580 2.301 2.419 1.00 85.38 84 VAL A CA 1
ATOM 668 C C . VAL A 1 84 ? -20.317 2.128 3.920 1.00 85.38 84 VAL A C 1
ATOM 670 O O . VAL A 1 84 ? -20.611 1.082 4.491 1.00 85.38 84 VAL A O 1
ATOM 673 N N . PHE A 1 85 ? -19.792 3.161 4.575 1.00 85.56 85 PHE A N 1
ATOM 674 C CA . PHE A 1 85 ? -19.377 3.133 5.976 1.00 85.56 85 PHE A CA 1
ATOM 675 C C . PHE A 1 85 ? -20.447 3.619 6.965 1.00 85.56 85 PHE A C 1
ATOM 677 O O . PHE A 1 85 ? -20.181 3.654 8.163 1.00 85.56 85 PHE A O 1
ATOM 684 N N . ASN A 1 86 ? -21.643 3.981 6.491 1.00 83.06 86 ASN A N 1
ATOM 685 C CA . ASN A 1 86 ? -22.643 4.719 7.272 1.00 83.06 86 ASN A CA 1
ATOM 686 C C . ASN A 1 86 ? -23.130 4.008 8.553 1.00 83.06 86 ASN A C 1
ATOM 688 O O . ASN A 1 86 ? -23.481 4.681 9.517 1.00 83.06 86 ASN A O 1
ATOM 692 N N . ASP A 1 87 ? -23.103 2.673 8.593 1.00 88.62 87 ASP A N 1
ATOM 693 C CA . ASP A 1 87 ? -23.558 1.886 9.753 1.00 88.62 87 ASP A CA 1
ATOM 694 C C . ASP A 1 87 ? -22.402 1.371 10.634 1.00 88.62 87 ASP A C 1
ATOM 696 O O . ASP A 1 87 ? -22.625 0.703 11.647 1.00 88.62 87 ASP A O 1
ATOM 700 N N . ALA A 1 88 ? -21.149 1.660 10.270 1.00 90.69 88 ALA A N 1
ATOM 701 C CA . ALA A 1 88 ? -19.989 1.206 11.027 1.00 90.69 88 ALA A CA 1
ATOM 702 C C . ALA A 1 88 ? -19.695 2.145 12.209 1.00 90.69 88 ALA A C 1
ATOM 704 O O . ALA A 1 88 ? -19.634 3.363 12.075 1.00 90.69 88 ALA A O 1
ATOM 705 N N . THR A 1 89 ? -19.495 1.567 13.395 1.00 89.06 89 THR A N 1
ATOM 706 C CA . THR A 1 89 ? -19.190 2.319 14.630 1.00 89.06 89 THR A CA 1
ATOM 707 C C . THR A 1 89 ? -17.694 2.340 14.950 1.00 89.06 89 THR A C 1
ATOM 709 O O . THR A 1 89 ? -17.208 3.249 15.618 1.00 89.06 89 THR A O 1
ATOM 712 N N . ILE A 1 90 ? -16.956 1.332 14.484 1.00 88.69 90 ILE A N 1
ATOM 713 C CA . ILE A 1 90 ? -15.523 1.170 14.730 1.00 88.69 90 ILE A CA 1
ATOM 714 C C . ILE A 1 90 ? -14.818 1.134 13.381 1.00 88.69 90 ILE A C 1
ATOM 716 O O . ILE A 1 90 ? -15.169 0.339 12.511 1.00 88.69 90 ILE A O 1
ATOM 720 N N . PHE A 1 91 ? -13.803 1.982 13.234 1.00 88.25 91 PHE A N 1
ATOM 721 C CA . PHE A 1 91 ? -12.993 2.089 12.029 1.00 88.25 91 PHE A CA 1
ATOM 722 C C . PHE A 1 91 ? -11.529 1.816 12.355 1.00 88.25 91 PHE A C 1
ATOM 724 O O . PHE A 1 91 ? -10.998 2.320 13.343 1.00 88.25 91 PHE A O 1
ATOM 731 N N . SER A 1 92 ? -10.864 1.058 11.488 1.00 87.19 92 SER A N 1
ATOM 732 C CA . SER A 1 92 ? -9.413 0.876 11.495 1.00 87.19 92 SER A CA 1
ATOM 733 C C . SER A 1 92 ? -8.833 1.498 10.232 1.00 87.19 92 SER A C 1
ATOM 735 O O . SER A 1 92 ? -9.263 1.166 9.126 1.00 87.19 92 SER A O 1
ATOM 737 N N . LYS A 1 93 ? -7.852 2.387 10.384 1.00 87.62 93 LYS A N 1
ATOM 738 C CA . LYS A 1 93 ? -7.119 2.976 9.262 1.00 87.62 93 LYS A CA 1
ATOM 739 C C . LYS A 1 93 ? -5.746 2.322 9.175 1.00 87.62 93 LYS A C 1
ATOM 741 O O . LYS A 1 93 ? -4.989 2.376 10.137 1.00 87.62 93 LYS A O 1
ATOM 746 N N . ILE A 1 94 ? -5.447 1.734 8.023 1.00 87.06 94 ILE A N 1
ATOM 747 C CA . ILE A 1 94 ? -4.143 1.148 7.710 1.00 87.06 94 ILE A CA 1
ATOM 748 C C . ILE A 1 94 ? -3.540 1.990 6.593 1.00 87.06 94 ILE A C 1
ATOM 750 O O . ILE A 1 94 ? -4.215 2.261 5.600 1.00 87.06 94 ILE A O 1
ATOM 754 N N . ASP A 1 95 ? -2.301 2.426 6.781 1.00 86.69 95 ASP A N 1
ATOM 755 C CA . ASP A 1 95 ? -1.544 3.166 5.779 1.00 86.69 95 ASP A CA 1
ATOM 756 C C . ASP A 1 95 ? -0.353 2.322 5.322 1.00 86.69 95 ASP A C 1
ATOM 758 O O . ASP A 1 95 ? 0.329 1.713 6.148 1.00 86.69 95 ASP A O 1
ATOM 762 N N . LEU A 1 96 ? -0.129 2.253 4.011 1.00 85.31 96 LEU A N 1
ATOM 763 C CA . LEU A 1 96 ? 0.962 1.477 3.422 1.00 85.31 96 LEU A CA 1
ATOM 764 C C . LEU A 1 96 ? 2.140 2.414 3.149 1.00 85.31 96 LEU A C 1
ATOM 766 O O . LEU A 1 96 ? 2.147 3.156 2.163 1.00 85.31 96 LEU A O 1
ATOM 770 N N . CYS A 1 97 ? 3.144 2.379 4.026 1.00 81.06 97 CYS A N 1
ATOM 771 C CA . CYS A 1 97 ? 4.355 3.177 3.860 1.00 81.06 97 CYS A CA 1
ATOM 772 C C . CYS A 1 97 ? 5.095 2.756 2.582 1.00 81.06 97 CYS A C 1
ATOM 774 O O . CYS A 1 97 ? 5.346 1.574 2.368 1.00 81.06 97 CYS A O 1
ATOM 776 N N . GLY A 1 98 ? 5.422 3.719 1.716 1.00 80.00 98 GLY A N 1
ATOM 777 C CA . GLY A 1 98 ? 6.155 3.432 0.481 1.00 80.00 98 GLY A CA 1
ATOM 778 C C . GLY A 1 98 ? 5.394 2.547 -0.511 1.00 80.00 98 GLY A C 1
ATOM 779 O O . GLY A 1 98 ? 6.033 1.851 -1.290 1.00 80.00 98 GLY A O 1
ATOM 780 N N . ALA A 1 99 ? 4.053 2.575 -0.523 1.00 84.19 99 ALA A N 1
ATOM 781 C CA . ALA A 1 99 ? 3.214 1.698 -1.354 1.00 84.19 99 ALA A CA 1
ATOM 782 C C . ALA A 1 99 ? 3.623 1.610 -2.840 1.00 84.19 99 ALA A C 1
ATOM 784 O O . ALA A 1 99 ? 3.469 0.558 -3.455 1.00 84.19 99 ALA A O 1
ATOM 785 N N . TYR A 1 100 ? 4.171 2.685 -3.416 1.00 84.06 100 TYR A N 1
ATOM 786 C CA . TYR A 1 100 ? 4.687 2.676 -4.790 1.00 84.06 100 TYR A CA 1
ATOM 787 C C . TYR A 1 100 ? 5.869 1.720 -4.981 1.00 84.06 100 TYR A C 1
ATOM 789 O O . TYR A 1 100 ? 5.961 1.082 -6.021 1.00 84.06 100 TYR A O 1
ATOM 797 N N . ASN A 1 101 ? 6.733 1.571 -3.977 1.00 85.06 101 ASN A N 1
ATOM 798 C CA . ASN A 1 101 ? 7.885 0.669 -4.026 1.00 85.06 101 ASN A CA 1
ATOM 799 C C . ASN A 1 101 ? 7.462 -0.807 -3.953 1.00 85.06 101 ASN A C 1
ATOM 801 O O . ASN A 1 101 ? 8.213 -1.683 -4.369 1.00 85.06 101 ASN A O 1
ATOM 805 N N . LEU A 1 102 ? 6.253 -1.084 -3.448 1.00 83.19 102 LEU A N 1
ATOM 806 C CA . LEU A 1 102 ? 5.667 -2.426 -3.443 1.00 83.19 102 LEU A CA 1
ATOM 807 C C . LEU A 1 102 ? 5.119 -2.826 -4.822 1.00 83.19 102 LEU A C 1
ATOM 809 O O . LEU A 1 102 ? 4.827 -4.000 -5.049 1.00 83.19 102 LEU A O 1
ATOM 813 N N . LEU A 1 103 ? 4.967 -1.871 -5.749 1.00 86.56 103 LEU A N 1
ATOM 814 C CA . LEU A 1 103 ? 4.591 -2.155 -7.130 1.00 86.56 103 LEU A CA 1
ATOM 815 C C . LEU A 1 103 ? 5.831 -2.568 -7.920 1.00 86.56 103 LEU A C 1
ATOM 817 O O . LEU A 1 103 ? 6.598 -1.736 -8.399 1.00 86.56 103 LEU A O 1
ATOM 821 N N . ILE A 1 104 ? 5.992 -3.877 -8.086 1.00 90.12 104 ILE A N 1
ATOM 822 C CA . ILE A 1 104 ? 7.072 -4.445 -8.887 1.00 90.12 104 ILE A CA 1
ATOM 823 C C . ILE A 1 104 ? 6.782 -4.245 -10.367 1.00 90.12 104 ILE A C 1
ATOM 825 O O . ILE A 1 104 ? 5.679 -4.512 -10.841 1.00 90.12 104 ILE A O 1
ATOM 829 N N . ILE A 1 105 ? 7.782 -3.789 -11.110 1.00 89.31 105 ILE A N 1
ATOM 830 C CA . ILE A 1 105 ? 7.710 -3.651 -12.563 1.00 89.31 105 ILE A CA 1
ATOM 831 C C . ILE A 1 105 ? 8.041 -5.004 -13.177 1.00 89.31 105 ILE A C 1
ATOM 833 O O . ILE A 1 105 ? 8.956 -5.684 -12.727 1.00 89.31 105 ILE A O 1
ATOM 837 N N . LYS A 1 106 ? 7.312 -5.416 -14.217 1.00 89.88 106 LYS A N 1
ATOM 838 C CA . LYS A 1 106 ? 7.645 -6.651 -14.935 1.00 89.88 106 LYS A CA 1
ATOM 839 C C . LYS A 1 106 ? 9.088 -6.598 -15.423 1.00 89.88 106 LYS A C 1
ATOM 841 O O . LYS A 1 106 ? 9.464 -5.618 -16.054 1.00 89.88 106 LYS A O 1
ATOM 846 N N . ALA A 1 107 ? 9.826 -7.701 -15.287 1.00 85.75 107 ALA A N 1
ATOM 847 C CA . ALA A 1 107 ? 11.225 -7.809 -15.727 1.00 85.75 107 ALA A CA 1
ATOM 848 C C . ALA A 1 107 ? 11.474 -7.332 -17.174 1.00 85.75 107 ALA A C 1
ATOM 850 O O . ALA A 1 107 ? 12.531 -6.803 -17.507 1.00 85.75 107 ALA A O 1
ATOM 851 N N . ARG A 1 108 ? 10.477 -7.477 -18.057 1.00 86.31 108 ARG A N 1
ATOM 852 C CA . ARG A 1 108 ? 10.542 -6.978 -19.438 1.00 86.31 108 ARG A CA 1
ATOM 853 C C . ARG A 1 108 ? 10.550 -5.446 -19.537 1.00 86.31 108 ARG A C 1
ATOM 855 O O . ARG A 1 108 ? 11.144 -4.919 -20.472 1.00 86.31 108 ARG A O 1
ATOM 862 N N . ASP A 1 109 ? 9.911 -4.752 -18.607 1.00 86.00 109 ASP A N 1
ATOM 863 C CA . ASP A 1 109 ? 9.643 -3.312 -18.639 1.00 86.00 109 ASP A CA 1
ATOM 864 C C . ASP A 1 109 ? 10.535 -2.512 -17.682 1.00 86.00 109 ASP A C 1
ATOM 866 O O . ASP A 1 109 ? 10.526 -1.288 -17.741 1.00 86.00 109 ASP A O 1
ATOM 870 N N . GLU A 1 110 ? 11.340 -3.158 -16.835 1.00 85.06 110 GLU A N 1
ATOM 871 C CA . GLU A 1 110 ? 12.243 -2.477 -15.888 1.00 85.06 110 GLU A CA 1
ATOM 872 C C . GLU A 1 110 ? 13.156 -1.451 -16.574 1.00 85.06 110 GLU A C 1
ATOM 874 O O . GLU A 1 110 ? 13.385 -0.357 -16.054 1.00 85.06 110 GLU A O 1
ATOM 879 N N . HIS A 1 111 ? 13.616 -1.754 -17.793 1.00 81.38 111 HIS A N 1
ATOM 880 C CA . HIS A 1 111 ? 14.449 -0.850 -18.591 1.00 81.38 111 HIS A CA 1
ATOM 881 C C . HIS A 1 111 ? 13.772 0.501 -18.884 1.00 81.38 111 HIS A C 1
ATOM 883 O O . HIS A 1 111 ? 14.469 1.507 -19.029 1.00 81.38 111 HIS A O 1
ATOM 889 N N . LEU A 1 112 ? 12.434 0.547 -18.907 1.00 82.12 112 LEU A N 1
ATOM 890 C CA . LEU A 1 112 ? 11.643 1.767 -19.096 1.00 82.12 112 LEU A CA 1
ATOM 891 C C . LEU A 1 112 ? 11.708 2.709 -17.886 1.00 82.12 112 LEU A C 1
ATOM 893 O O . LEU A 1 112 ? 11.354 3.876 -18.009 1.00 82.12 112 LEU A O 1
ATOM 897 N N . THR A 1 113 ? 12.187 2.223 -16.738 1.00 80.69 113 THR A N 1
ATOM 898 C CA . THR A 1 113 ? 12.399 3.024 -15.518 1.00 80.69 113 THR A CA 1
ATOM 899 C C . THR A 1 113 ? 13.852 3.363 -15.226 1.00 80.69 113 THR A C 1
ATOM 901 O O . THR A 1 113 ? 14.153 3.996 -14.215 1.00 80.69 113 THR A O 1
ATOM 904 N N . SER A 1 114 ? 14.770 2.976 -16.110 1.00 77.81 114 SER A N 1
ATOM 905 C CA . SER A 1 114 ? 16.182 3.300 -15.935 1.00 77.81 114 SER A CA 1
ATOM 906 C C . SER A 1 114 ? 16.427 4.815 -16.012 1.00 77.81 114 SER A C 1
ATOM 908 O O . SER A 1 114 ? 15.965 5.497 -16.925 1.00 77.81 114 SER A O 1
ATOM 910 N N . PHE A 1 115 ? 17.188 5.351 -15.056 1.00 7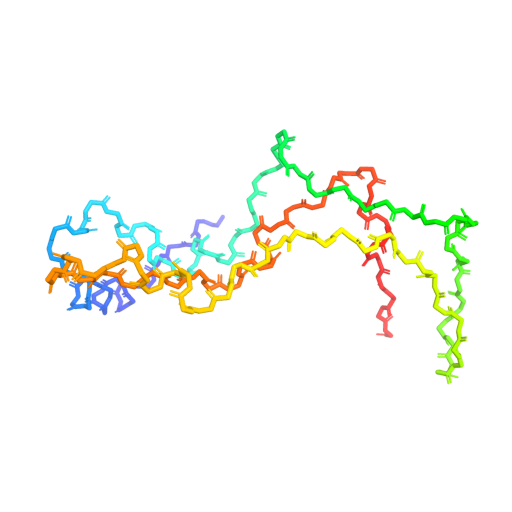5.62 115 PHE A N 1
ATOM 911 C CA . PHE A 1 115 ? 17.676 6.731 -15.065 1.00 75.62 115 PHE A CA 1
ATOM 912 C C . PHE A 1 115 ? 19.202 6.739 -14.955 1.00 75.62 115 PHE A C 1
ATOM 914 O O . PHE A 1 115 ? 19.806 5.861 -14.341 1.00 75.62 115 PHE A O 1
ATOM 921 N N . ARG A 1 116 ? 19.855 7.727 -15.574 1.00 69.88 116 ARG A N 1
ATOM 922 C CA . ARG A 1 116 ? 21.315 7.883 -15.495 1.00 69.88 116 ARG A CA 1
ATOM 923 C C . ARG A 1 116 ? 21.654 8.821 -14.341 1.00 69.88 116 ARG A C 1
ATOM 925 O O . ARG A 1 116 ? 21.196 9.961 -14.328 1.00 69.88 116 ARG A O 1
ATOM 932 N N . THR A 1 117 ? 22.478 8.366 -13.407 1.00 69.31 117 THR A N 1
ATOM 933 C CA . THR A 1 117 ? 23.086 9.214 -12.372 1.00 69.31 117 THR A CA 1
ATOM 934 C C . THR A 1 117 ? 24.372 9.859 -12.910 1.00 69.31 117 THR A C 1
ATOM 936 O O . THR A 1 117 ? 25.015 9.291 -13.796 1.00 69.31 117 THR A O 1
ATOM 939 N N . LYS A 1 118 ? 24.722 11.061 -12.430 1.00 63.84 118 LYS A N 1
ATOM 940 C CA . LYS A 1 118 ? 26.007 11.722 -12.734 1.00 63.84 118 LYS A CA 1
ATOM 941 C C . LYS A 1 118 ? 27.133 11.187 -11.861 1.00 63.84 118 LYS A C 1
ATOM 943 O O . LYS A 1 118 ? 26.828 10.814 -10.709 1.00 63.84 118 LYS A O 1
#

pLDDT: mean 78.25, std 12.24, range [39.47, 91.81]

InterPro domains:
  IPR043128 Reverse transcriptase/Diguanylate cyclase domain [G3DSA:3.30.70.270] (73-100)
  IPR043502 DNA/RNA polymerase superfamily [SSF56672] (21-118)